Protein AF-F2TLQ9-F1 (afdb_monomer)

pLDDT: mean 77.33, std 21.75, range [30.98, 98.69]

Organism: Ajellomyces dermatitidis (strain ATCC 18188 / CBS 674.68) (NCBI:txid653446)

InterPro domains:
  IPR016181 Acyl-CoA N-acyltransferase [SSF55729] (18-135)

Solvent-accessible surface area (backbone atoms only — not comparable to full-atom values): 9383 Å² total; per-residue (Å²): 135,85,87,64,76,46,77,42,82,43,58,72,81,34,70,66,49,45,52,51,52,50,54,43,50,57,50,46,23,66,74,66,76,32,94,72,77,69,84,70,84,77,88,50,74,84,50,41,76,43,32,39,37,33,26,44,93,86,40,79,46,32,36,31,27,37,28,65,50,75,89,69,77,82,76,77,74,78,71,85,70,75,96,67,99,78,81,83,85,77,88,71,87,68,75,81,74,76,83,67,76,90,44,64,46,84,39,76,73,40,61,46,77,94,59,56,93,42,96,72,46,58,67,57,57,49,51,50,54,50,50,55,54,69,72,39,86,80,74,81,76,81,83,131

Radius of gyration: 20.4 Å; Cα contacts (8 Å, |Δi|>4): 172; chains: 1; bounding box: 65×40×33 Å

Secondary structure (DSSP, 8-state):
----EEEEE--TTSHHHHHHHHHHHHHHHHHHT-TT---SSPP-TTTEEEEEEEEETTEEEEEEEEEEE-------------S----------PPPPP----EEEEEEEEE-GGGTT-SS-HHHHHHHHHHHHHHSGGGS----

Mean predicted aligned error: 12.25 Å

Structure (mmCIF, N/CA/C/O backbone):
data_AF-F2TLQ9-F1
#
_entry.id   AF-F2TLQ9-F1
#
loop_
_atom_site.group_PDB
_atom_site.id
_atom_site.type_symbol
_atom_site.label_atom_id
_atom_site.label_alt_id
_atom_site.label_comp_id
_atom_site.label_asym_id
_atom_site.label_entity_id
_atom_site.label_seq_id
_atom_site.pdbx_PDB_ins_code
_atom_site.Cartn_x
_atom_site.Cartn_y
_atom_site.Cartn_z
_atom_site.occupancy
_atom_site.B_iso_or_equiv
_atom_site.auth_seq_id
_atom_site.auth_comp_id
_atom_site.auth_asym_id
_atom_site.auth_atom_id
_atom_site.pdbx_PDB_model_num
ATOM 1 N N . MET A 1 1 ? -14.549 11.937 17.661 1.00 57.88 1 MET A N 1
ATOM 2 C CA . MET A 1 1 ? -14.759 10.710 16.864 1.00 57.88 1 MET A CA 1
ATOM 3 C C . MET A 1 1 ? -13.409 10.035 16.702 1.00 57.88 1 MET A C 1
ATOM 5 O O . MET A 1 1 ? -12.427 10.748 16.538 1.00 57.88 1 MET A O 1
ATOM 9 N N . VAL A 1 2 ? -13.344 8.714 16.844 1.00 71.94 2 VAL A N 1
ATOM 10 C CA . VAL A 1 2 ? -12.103 7.939 16.696 1.00 71.94 2 VAL A CA 1
ATOM 11 C C . VAL A 1 2 ? -11.996 7.527 15.230 1.00 71.94 2 VAL A C 1
ATOM 13 O O . VAL A 1 2 ? -12.937 6.944 14.705 1.00 71.94 2 VAL A O 1
ATOM 16 N N . 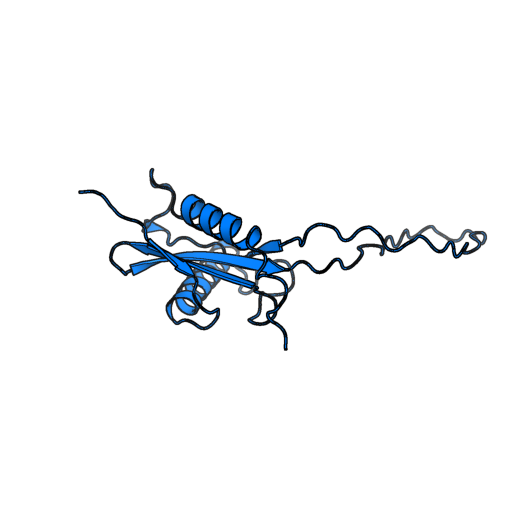THR A 1 3 ? -10.894 7.867 14.562 1.00 81.56 3 THR A N 1
ATOM 17 C CA . THR A 1 3 ? -10.607 7.388 13.203 1.00 81.56 3 THR A CA 1
ATOM 18 C C . THR A 1 3 ? -9.924 6.033 13.312 1.00 81.56 3 THR A C 1
ATOM 20 O O . THR A 1 3 ? -8.805 5.953 13.818 1.00 81.56 3 THR A O 1
ATOM 23 N N . THR A 1 4 ? -10.596 4.979 12.859 1.00 90.94 4 THR A N 1
ATOM 24 C CA . THR A 1 4 ? -10.051 3.617 12.860 1.00 90.94 4 THR A CA 1
ATOM 25 C C . THR A 1 4 ? -9.327 3.355 11.548 1.00 90.94 4 THR A C 1
ATOM 27 O O . THR A 1 4 ? -9.871 3.613 10.476 1.00 90.94 4 THR A O 1
ATOM 30 N N . ILE A 1 5 ? -8.106 2.831 11.636 1.00 94.81 5 ILE A N 1
ATOM 31 C CA . ILE A 1 5 ? -7.338 2.362 10.483 1.00 94.81 5 ILE A CA 1
ATOM 32 C C . ILE A 1 5 ? -7.474 0.843 10.432 1.00 94.81 5 ILE A C 1
ATOM 34 O O . ILE A 1 5 ? -7.221 0.172 11.430 1.00 94.81 5 ILE A O 1
ATOM 38 N N . GLN A 1 6 ? -7.855 0.309 9.278 1.00 96.88 6 GLN A N 1
ATOM 39 C CA . GLN A 1 6 ? -7.850 -1.125 9.007 1.00 96.88 6 GLN A CA 1
ATOM 40 C C . GLN A 1 6 ? -6.720 -1.442 8.032 1.00 96.88 6 GLN A C 1
ATOM 42 O O . GLN A 1 6 ? -6.588 -0.764 7.023 1.00 96.88 6 GLN A O 1
ATOM 47 N N . VAL A 1 7 ? -5.928 -2.474 8.298 1.00 97.44 7 VAL A N 1
ATOM 48 C CA . VAL A 1 7 ? -4.914 -2.991 7.368 1.00 97.44 7 VAL A CA 1
ATOM 49 C C . VAL A 1 7 ? -5.306 -4.392 6.930 1.00 97.44 7 VAL A C 1
ATOM 51 O O . VAL A 1 7 ? -5.747 -5.192 7.750 1.00 97.44 7 VAL A O 1
ATOM 54 N N . LEU A 1 8 ? -5.196 -4.662 5.631 1.00 98.00 8 LEU A N 1
ATOM 55 C CA . LEU A 1 8 ? -5.532 -5.948 5.027 1.00 98.00 8 LEU A CA 1
ATOM 56 C C . LEU A 1 8 ? -4.437 -6.359 4.046 1.00 98.00 8 LEU A C 1
ATOM 58 O O . LEU A 1 8 ? -3.952 -5.520 3.282 1.00 98.00 8 LEU A O 1
ATOM 62 N N . ASP A 1 9 ? -4.118 -7.651 4.028 1.00 97.31 9 ASP A N 1
ATOM 63 C CA . ASP A 1 9 ? -3.392 -8.265 2.918 1.00 97.31 9 ASP A CA 1
ATOM 64 C C . ASP A 1 9 ? -4.293 -8.271 1.676 1.00 97.31 9 ASP A C 1
ATOM 66 O O . ASP A 1 9 ? -5.496 -8.569 1.745 1.00 97.31 9 ASP A O 1
ATOM 70 N N . ARG A 1 10 ? -3.733 -7.858 0.542 1.00 97.56 10 ARG A N 1
ATOM 71 C CA . ARG A 1 10 ? -4.409 -7.821 -0.746 1.00 97.56 10 ARG A CA 1
ATOM 72 C C . ARG A 1 10 ? -3.522 -8.444 -1.813 1.00 97.56 10 ARG A C 1
ATOM 74 O O . ARG A 1 10 ? -2.332 -8.160 -1.856 1.00 97.56 10 ARG A O 1
ATOM 81 N N . PRO A 1 11 ? -4.108 -9.181 -2.770 1.00 95.81 11 PRO A N 1
ATOM 82 C CA . PRO A 1 11 ? -3.381 -9.584 -3.962 1.00 95.81 11 PRO A CA 1
ATOM 83 C C . PRO A 1 11 ? -2.731 -8.389 -4.672 1.00 95.81 11 PRO A C 1
ATOM 85 O O . PRO A 1 11 ? -3.273 -7.274 -4.687 1.00 95.81 11 PRO A O 1
ATOM 88 N N . TRP A 1 12 ? -1.592 -8.637 -5.320 1.00 93.81 12 TRP A N 1
ATOM 89 C CA . TRP A 1 12 ? -0.890 -7.644 -6.138 1.00 93.81 12 TRP A CA 1
ATOM 90 C C . TRP A 1 12 ? -1.807 -6.990 -7.185 1.00 93.81 12 TRP A C 1
ATOM 92 O O . TRP A 1 12 ? -1.671 -5.803 -7.479 1.00 93.81 12 TRP A O 1
ATOM 102 N N . ASP A 1 13 ? -2.746 -7.747 -7.742 1.00 95.69 13 ASP A N 1
ATOM 103 C CA . ASP A 1 13 ? -3.696 -7.359 -8.788 1.00 95.69 13 ASP A CA 1
ATOM 104 C C . ASP A 1 13 ? -5.067 -6.906 -8.254 1.00 95.69 13 ASP A C 1
ATOM 106 O O . ASP A 1 13 ? -5.967 -6.608 -9.040 1.00 95.69 13 ASP A O 1
ATOM 110 N N . HIS A 1 14 ? -5.236 -6.782 -6.935 1.00 97.94 14 HIS A N 1
ATOM 111 C CA . HIS A 1 14 ? -6.451 -6.204 -6.368 1.00 97.94 14 HIS A CA 1
ATOM 112 C C . HIS A 1 14 ? -6.650 -4.755 -6.869 1.00 97.94 14 HIS A C 1
ATOM 114 O O . HIS A 1 14 ? -5.669 -4.004 -6.940 1.00 97.94 14 HIS A O 1
ATOM 120 N N . PRO A 1 15 ? -7.890 -4.309 -7.163 1.00 98.38 15 PRO A N 1
ATOM 121 C CA . PRO A 1 15 ? -8.153 -2.956 -7.664 1.00 98.38 15 PRO A CA 1
ATOM 122 C C . PRO A 1 15 ? -7.536 -1.844 -6.806 1.00 98.38 15 PRO A C 1
ATOM 124 O O . PRO A 1 15 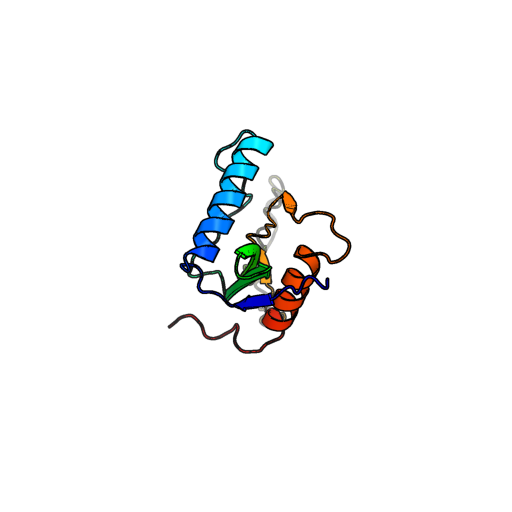? -6.905 -0.935 -7.342 1.00 98.38 15 PRO A O 1
ATOM 127 N N . ASP A 1 16 ? -7.630 -1.954 -5.478 1.00 98.44 16 ASP A N 1
ATOM 128 C CA . ASP A 1 16 ? -7.034 -0.974 -4.557 1.00 98.44 16 ASP A CA 1
ATOM 129 C C . ASP A 1 16 ? -5.496 -0.990 -4.583 1.00 98.44 16 ASP A C 1
ATOM 131 O O . ASP A 1 16 ? -4.869 0.070 -4.527 1.00 98.44 16 ASP A O 1
ATOM 135 N N . SER A 1 17 ? -4.882 -2.171 -4.729 1.00 97.62 17 SER A N 1
ATOM 136 C CA . SER A 1 17 ? -3.426 -2.323 -4.863 1.00 97.62 17 SER A CA 1
ATOM 137 C C . SER A 1 17 ? -2.928 -1.646 -6.139 1.00 97.62 17 SER A C 1
ATOM 139 O O . SER A 1 17 ? -1.972 -0.870 -6.114 1.00 97.62 17 SER A O 1
ATOM 141 N N . ILE A 1 18 ? -3.622 -1.888 -7.255 1.00 97.25 18 ILE A N 1
ATOM 142 C CA . ILE A 1 18 ? -3.354 -1.254 -8.549 1.00 97.25 18 ILE A CA 1
ATOM 143 C C . ILE A 1 18 ? -3.504 0.266 -8.423 1.00 97.25 18 ILE A C 1
ATOM 145 O O . ILE A 1 18 ? -2.577 1.005 -8.759 1.00 97.25 18 ILE A O 1
ATOM 149 N N . MET A 1 19 ? -4.633 0.738 -7.890 1.00 97.88 19 MET A N 1
ATOM 150 C CA . MET A 1 19 ? -4.937 2.162 -7.754 1.00 97.88 19 MET A CA 1
ATOM 151 C C . MET A 1 19 ? -3.855 2.909 -6.962 1.00 97.88 19 MET A C 1
ATOM 153 O O . MET A 1 19 ? -3.375 3.951 -7.411 1.00 97.88 19 MET A O 1
ATOM 157 N N . LEU A 1 20 ? -3.437 2.378 -5.810 1.00 98.06 20 LEU A N 1
ATOM 158 C CA . LEU A 1 20 ? -2.429 3.024 -4.967 1.00 98.06 20 LEU A CA 1
ATOM 159 C C . LEU A 1 20 ? -1.033 3.018 -5.607 1.00 98.06 20 LEU A C 1
ATOM 161 O O . LEU A 1 20 ? -0.341 4.034 -5.533 1.00 98.06 20 LEU A O 1
ATOM 165 N N . ARG A 1 21 ? -0.637 1.944 -6.309 1.00 95.56 21 ARG A N 1
ATOM 166 C CA . ARG A 1 21 ? 0.615 1.937 -7.089 1.00 95.56 21 ARG A CA 1
ATOM 167 C C . ARG A 1 21 ? 0.584 2.946 -8.231 1.00 95.56 21 ARG A C 1
ATOM 169 O O . ARG A 1 21 ? 1.574 3.637 -8.459 1.00 95.56 21 ARG A O 1
ATOM 176 N N . HIS A 1 22 ? -0.535 3.070 -8.944 1.00 95.25 22 HIS A N 1
ATOM 177 C CA . HIS A 1 22 ? -0.674 4.096 -9.979 1.00 95.25 22 HIS A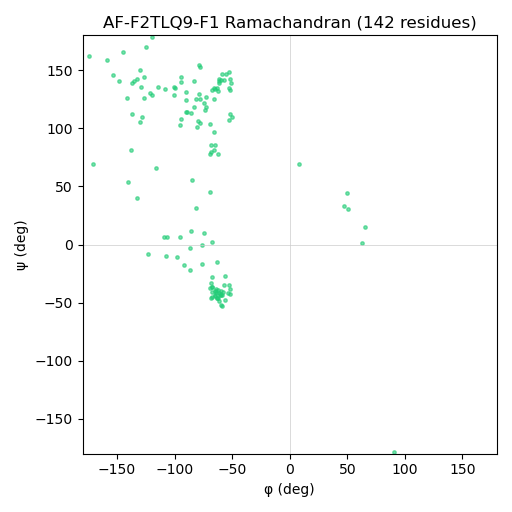 CA 1
ATOM 178 C C . HIS A 1 22 ? -0.563 5.502 -9.389 1.00 95.25 22 HIS A C 1
ATOM 180 O O . HIS A 1 22 ? 0.201 6.308 -9.914 1.00 95.25 22 HIS A O 1
ATOM 186 N N . ALA A 1 23 ? -1.243 5.776 -8.272 1.00 96.00 23 ALA A N 1
ATOM 187 C CA . ALA A 1 23 ? -1.150 7.062 -7.584 1.00 96.00 23 ALA A CA 1
ATOM 188 C C . ALA A 1 23 ? 0.292 7.384 -7.153 1.00 96.00 23 ALA A C 1
ATOM 190 O O . ALA A 1 23 ? 0.766 8.499 -7.377 1.00 96.00 23 ALA A O 1
ATOM 191 N N . GLN A 1 24 ? 1.015 6.397 -6.613 1.00 94.50 24 GLN A N 1
ATOM 192 C CA . GLN A 1 24 ? 2.432 6.527 -6.281 1.00 94.50 24 GLN A CA 1
ATOM 193 C C . GLN A 1 24 ? 3.269 6.885 -7.513 1.00 94.50 24 GLN A C 1
ATOM 195 O O . GLN A 1 24 ? 3.992 7.878 -7.489 1.00 94.50 24 GLN A O 1
ATOM 200 N N . ARG A 1 25 ? 3.157 6.113 -8.603 1.00 91.00 25 ARG A N 1
ATOM 201 C CA . ARG A 1 25 ? 3.920 6.339 -9.843 1.00 91.00 25 ARG A CA 1
ATOM 202 C C . ARG A 1 25 ? 3.637 7.714 -10.441 1.00 91.00 25 ARG A C 1
ATOM 204 O O . ARG A 1 25 ? 4.571 8.402 -10.838 1.00 91.00 25 ARG A O 1
ATOM 211 N N . SER A 1 26 ? 2.371 8.134 -10.474 1.00 92.25 26 SER A N 1
ATOM 212 C CA . SER A 1 26 ? 1.984 9.470 -10.935 1.00 92.25 26 SER A CA 1
ATOM 213 C C . SER A 1 26 ? 2.619 10.567 -10.083 1.00 92.25 26 SER A C 1
ATOM 215 O O . SER A 1 26 ? 3.124 11.546 -10.624 1.00 92.25 26 SER A O 1
ATOM 217 N N . GLU A 1 27 ? 2.645 10.399 -8.760 1.00 92.50 27 GLU A N 1
ATOM 218 C CA . GLU A 1 27 ? 3.279 11.365 -7.866 1.00 92.50 27 GLU A CA 1
ATOM 219 C C . GLU A 1 27 ? 4.804 11.412 -8.043 1.00 92.50 27 GLU A C 1
ATOM 221 O O . GLU A 1 27 ? 5.375 12.500 -8.121 1.00 92.50 27 GLU A O 1
ATOM 226 N N . LEU A 1 28 ? 5.468 10.255 -8.131 1.00 89.00 28 LEU A N 1
ATOM 227 C CA . LEU A 1 28 ? 6.912 10.172 -8.370 1.00 89.00 28 LEU A CA 1
ATOM 228 C C . LEU A 1 28 ? 7.290 10.815 -9.708 1.00 89.00 28 LEU A C 1
ATOM 230 O O . LEU A 1 28 ? 8.226 11.611 -9.748 1.00 89.00 28 LEU A O 1
ATOM 234 N N . ALA A 1 29 ? 6.520 10.556 -10.768 1.00 88.38 29 ALA A N 1
ATOM 235 C CA . ALA A 1 29 ? 6.762 11.138 -12.084 1.00 88.38 29 ALA A CA 1
ATOM 236 C C . ALA A 1 29 ? 6.716 12.672 -12.064 1.00 88.38 29 ALA A C 1
ATOM 238 O O . ALA A 1 29 ? 7.565 13.321 -12.675 1.00 88.38 29 ALA A O 1
ATOM 239 N N . VAL A 1 30 ? 5.770 13.253 -11.317 1.00 89.88 30 VAL A N 1
ATOM 240 C CA . VAL A 1 30 ? 5.683 14.708 -11.119 1.00 89.88 30 VAL A CA 1
ATOM 241 C C . VAL A 1 30 ? 6.853 15.225 -10.279 1.00 89.88 30 VAL A C 1
ATOM 243 O O . VAL A 1 30 ? 7.469 16.224 -10.642 1.00 89.88 30 VAL A O 1
ATOM 246 N N . ARG A 1 31 ? 7.182 14.562 -9.162 1.00 89.50 31 ARG A N 1
ATOM 247 C CA . ARG A 1 31 ? 8.229 15.021 -8.228 1.00 89.50 31 ARG A CA 1
ATOM 248 C C . ARG A 1 31 ? 9.632 14.959 -8.819 1.00 89.50 31 ARG A C 1
ATOM 250 O O . ARG A 1 31 ? 10.432 15.855 -8.571 1.00 89.50 31 ARG A O 1
ATOM 257 N N . TYR A 1 32 ? 9.930 13.895 -9.555 1.00 85.31 32 TYR A N 1
ATOM 258 C CA . TYR A 1 32 ? 11.274 13.597 -10.047 1.00 85.31 32 TYR A CA 1
ATOM 259 C C . TYR A 1 32 ? 11.430 13.853 -11.546 1.00 85.31 32 TYR A C 1
ATOM 261 O O . TYR A 1 32 ? 12.471 13.517 -12.106 1.00 85.31 32 TYR A O 1
ATOM 269 N N . ASN A 1 33 ? 10.409 14.433 -12.193 1.00 81.19 33 ASN A N 1
ATOM 270 C CA . ASN A 1 33 ? 10.385 14.787 -13.615 1.00 81.19 33 ASN A CA 1
ATOM 271 C C . ASN A 1 33 ?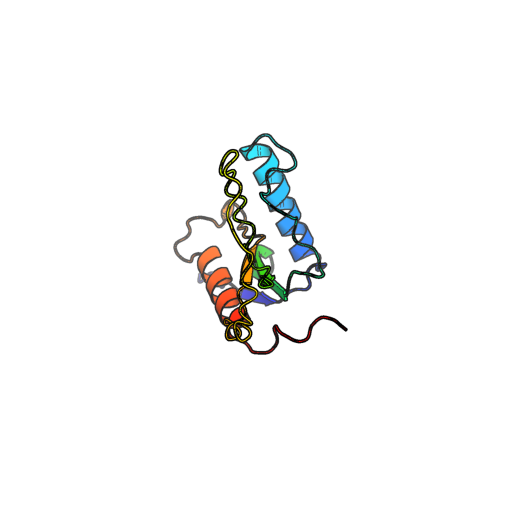 10.889 13.660 -14.540 1.00 81.19 33 ASN A C 1
ATOM 273 O O . ASN A 1 33 ? 11.535 13.896 -15.559 1.00 81.19 33 ASN A O 1
ATOM 277 N N . THR A 1 34 ? 10.634 12.415 -14.147 1.00 72.56 34 THR A N 1
ATOM 278 C CA . THR A 1 34 ? 11.061 11.207 -14.850 1.00 72.56 34 THR A CA 1
ATOM 279 C C . THR A 1 34 ? 9.926 10.193 -14.759 1.00 72.56 34 THR A C 1
ATOM 281 O O . THR A 1 34 ? 9.485 9.887 -13.654 1.00 72.56 34 THR A O 1
ATOM 284 N N . PRO A 1 35 ? 9.434 9.639 -15.880 1.00 62.31 35 PRO A N 1
ATOM 285 C CA . PRO A 1 35 ? 8.355 8.648 -15.850 1.00 62.31 35 PRO A CA 1
ATOM 286 C C . PRO A 1 35 ? 8.732 7.344 -15.128 1.00 62.31 35 PRO A C 1
ATOM 288 O O . PRO A 1 35 ? 7.850 6.539 -14.825 1.00 62.31 35 PRO A O 1
ATOM 291 N N . ASP A 1 36 ? 10.033 7.123 -14.900 1.00 63.34 36 ASP A N 1
ATOM 292 C CA . ASP A 1 36 ? 10.585 5.856 -14.431 1.00 63.34 36 ASP A CA 1
ATOM 293 C C . ASP A 1 36 ? 11.719 6.027 -13.409 1.00 63.34 36 ASP A C 1
ATOM 295 O O . ASP A 1 36 ? 12.835 5.554 -13.591 1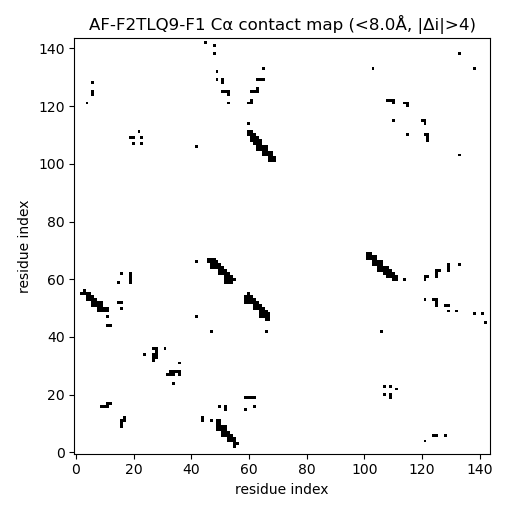.00 63.34 36 ASP A O 1
ATOM 299 N N . SER A 1 37 ? 11.445 6.771 -12.338 1.00 61.25 37 SER A N 1
ATOM 300 C CA . SER A 1 37 ? 12.420 7.104 -11.286 1.00 61.25 37 SER A CA 1
ATOM 301 C C . SER A 1 37 ? 12.715 5.960 -10.302 1.00 61.25 37 SER A C 1
ATOM 303 O O . SER A 1 37 ? 13.467 6.165 -9.349 1.00 61.25 37 SER A O 1
ATOM 305 N N . GLU A 1 38 ? 12.095 4.786 -10.455 1.00 61.41 38 GLU A N 1
ATOM 306 C CA . GLU A 1 38 ? 12.305 3.672 -9.525 1.00 61.41 38 GLU A CA 1
ATOM 307 C C . GLU A 1 38 ? 13.696 3.064 -9.745 1.00 61.41 38 GLU A C 1
ATOM 309 O O . GLU A 1 38 ? 14.011 2.568 -10.824 1.00 61.41 38 GLU A O 1
ATOM 314 N N . TYR A 1 39 ? 14.546 3.116 -8.716 1.00 62.38 39 TYR A N 1
ATOM 315 C CA . TYR A 1 39 ? 15.859 2.481 -8.750 1.00 62.38 39 TYR A CA 1
ATOM 316 C C . TYR A 1 39 ? 15.717 0.957 -8.641 1.00 62.38 39 TYR A C 1
ATOM 318 O O . TYR A 1 39 ? 15.111 0.448 -7.693 1.00 62.38 39 TYR A O 1
ATOM 326 N N . GLY A 1 40 ? 16.327 0.240 -9.586 1.00 67.19 40 GLY A N 1
ATOM 327 C CA . GLY A 1 40 ? 16.349 -1.221 -9.634 1.00 67.19 40 GLY A CA 1
ATOM 328 C C . GLY A 1 40 ? 15.190 -1.848 -10.423 1.00 67.19 40 GLY A C 1
ATOM 329 O O . GLY A 1 40 ? 14.369 -1.143 -11.014 1.00 67.19 40 GLY A O 1
ATOM 330 N N . PRO A 1 41 ? 15.125 -3.191 -10.476 1.00 70.44 41 PRO A N 1
ATOM 331 C CA . PRO A 1 41 ? 14.064 -3.894 -11.186 1.00 70.44 41 PRO A CA 1
ATOM 332 C C . PRO A 1 41 ? 12.705 -3.594 -10.553 1.00 70.44 41 PRO A C 1
ATOM 334 O O . PRO A 1 41 ? 12.565 -3.655 -9.327 1.00 70.44 41 PRO A O 1
ATOM 337 N N . LYS A 1 42 ? 11.704 -3.304 -11.391 1.00 76.38 42 LYS A N 1
ATOM 338 C CA . LYS A 1 42 ? 10.337 -3.052 -10.929 1.00 76.38 42 LYS A CA 1
ATOM 339 C C . LYS A 1 42 ? 9.773 -4.288 -10.233 1.00 76.38 42 LYS A C 1
ATOM 341 O O . LYS A 1 42 ? 9.953 -5.385 -10.760 1.00 76.38 42 LYS A O 1
ATOM 346 N N . PRO A 1 43 ? 9.053 -4.108 -9.116 1.00 77.38 43 PRO A N 1
ATOM 347 C CA . PRO A 1 43 ? 8.319 -5.201 -8.508 1.00 77.38 43 PRO A CA 1
ATOM 348 C C . PRO A 1 43 ? 7.267 -5.737 -9.482 1.00 77.38 43 PRO 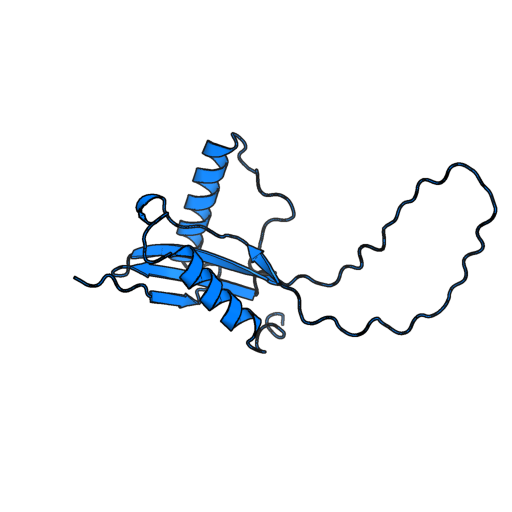A C 1
ATOM 350 O O . PRO A 1 43 ? 6.600 -4.989 -10.207 1.00 77.38 43 PRO A O 1
ATOM 353 N N . THR A 1 44 ? 7.133 -7.050 -9.478 1.00 81.06 44 THR A N 1
ATOM 354 C CA . THR A 1 44 ? 6.198 -7.842 -10.266 1.00 81.06 44 THR A CA 1
ATOM 355 C C . THR A 1 44 ? 5.285 -8.629 -9.328 1.00 81.06 44 THR A C 1
ATOM 357 O O . THR A 1 44 ? 5.381 -8.538 -8.108 1.00 81.06 44 THR A O 1
ATOM 360 N N . LYS A 1 45 ? 4.350 -9.395 -9.891 1.00 82.44 45 LYS A N 1
ATOM 361 C CA . LYS A 1 45 ? 3.526 -10.302 -9.087 1.00 82.44 45 LYS A CA 1
ATOM 362 C C . LYS A 1 45 ? 4.353 -11.456 -8.502 1.00 82.44 45 LYS A C 1
ATOM 364 O O . LYS A 1 45 ? 3.991 -11.957 -7.447 1.00 82.44 45 LYS A O 1
ATOM 369 N N . ASP A 1 46 ? 5.435 -11.838 -9.176 1.00 81.31 46 ASP A N 1
ATOM 370 C CA . ASP A 1 46 ? 6.164 -13.081 -8.903 1.00 81.31 46 ASP A CA 1
ATOM 371 C C . ASP A 1 46 ? 7.230 -12.922 -7.809 1.00 81.31 46 ASP A C 1
ATOM 373 O O . ASP A 1 46 ? 7.625 -13.897 -7.182 1.00 81.31 46 ASP A O 1
ATOM 377 N N . ASP A 1 47 ? 7.694 -11.697 -7.555 1.00 84.00 47 ASP A N 1
ATOM 378 C CA . ASP A 1 47 ? 8.709 -11.397 -6.538 1.00 84.00 47 ASP A CA 1
ATOM 379 C C . ASP A 1 47 ? 8.146 -10.678 -5.302 1.00 84.00 47 ASP A C 1
ATOM 381 O O . ASP A 1 47 ? 8.840 -10.545 -4.289 1.00 84.00 47 ASP A O 1
ATOM 385 N N . VAL A 1 48 ? 6.886 -10.234 -5.354 1.00 88.38 48 VAL A N 1
ATOM 386 C CA . VAL A 1 48 ? 6.182 -9.634 -4.219 1.00 88.38 48 VAL A CA 1
ATOM 387 C C . VAL A 1 48 ? 5.468 -10.713 -3.421 1.00 88.38 48 VAL A C 1
ATOM 389 O O . VAL A 1 48 ? 4.496 -11.310 -3.872 1.00 88.38 48 VAL A O 1
ATOM 392 N N . THR A 1 49 ? 5.922 -10.917 -2.191 1.00 90.00 49 THR A N 1
ATOM 393 C CA . THR A 1 49 ? 5.421 -11.972 -1.303 1.00 90.00 49 THR A CA 1
ATOM 394 C C . THR A 1 49 ? 4.279 -11.512 -0.400 1.00 90.00 49 THR A C 1
ATOM 396 O O . THR A 1 49 ? 3.545 -12.336 0.145 1.00 90.00 49 THR A O 1
ATOM 399 N N . ALA A 1 50 ? 4.108 -10.198 -0.243 1.00 93.50 50 ALA A N 1
ATOM 400 C CA . ALA A 1 50 ? 2.986 -9.604 0.469 1.00 93.50 50 ALA A CA 1
ATOM 401 C C . ALA A 1 50 ? 2.688 -8.196 -0.041 1.00 93.50 50 ALA A C 1
ATOM 403 O O . ALA A 1 50 ? 3.605 -7.432 -0.354 1.00 93.50 50 ALA A O 1
ATOM 404 N N . PHE A 1 51 ? 1.411 -7.820 -0.053 1.00 96.88 51 PHE A N 1
ATOM 405 C CA . PHE A 1 51 ? 0.986 -6.463 -0.373 1.00 96.88 51 PHE A CA 1
ATOM 406 C C . PHE A 1 51 ? -0.108 -6.020 0.602 1.00 96.88 51 PHE A C 1
ATOM 408 O O . PHE A 1 51 ? -1.219 -6.542 0.610 1.00 96.88 51 PHE A O 1
ATOM 415 N N . ILE A 1 52 ? 0.212 -5.043 1.446 1.00 98.38 52 ILE A N 1
ATOM 416 C CA . ILE A 1 52 ? -0.666 -4.551 2.507 1.00 98.38 52 ILE A CA 1
ATOM 417 C C . ILE A 1 52 ? -1.327 -3.252 2.060 1.00 98.38 52 ILE A C 1
ATOM 419 O O . ILE A 1 52 ? -0.659 -2.351 1.549 1.00 98.38 52 ILE A O 1
ATOM 423 N N . VAL A 1 53 ? -2.634 -3.128 2.305 1.00 98.69 53 VAL A N 1
ATOM 424 C CA . VAL A 1 53 ? -3.410 -1.902 2.076 1.00 98.69 53 VAL A CA 1
ATOM 425 C C . VAL A 1 53 ? -4.045 -1.433 3.382 1.00 98.69 53 VAL A C 1
ATOM 427 O O . VAL A 1 53 ? -4.708 -2.207 4.071 1.00 98.69 53 VAL A O 1
ATOM 430 N N . ALA A 1 54 ? -3.871 -0.150 3.699 1.00 98.19 54 ALA A N 1
ATOM 431 C CA . ALA A 1 54 ? -4.546 0.529 4.797 1.00 98.19 54 ALA A CA 1
ATOM 432 C C . ALA A 1 54 ? -5.819 1.234 4.314 1.00 98.19 54 ALA A C 1
ATOM 434 O O . ALA A 1 54 ? -5.814 1.901 3.275 1.00 98.19 54 ALA A O 1
ATOM 435 N N . TYR A 1 55 ? -6.877 1.155 5.116 1.00 97.94 55 TYR A N 1
ATOM 436 C CA . TYR A 1 55 ? -8.190 1.732 4.870 1.00 97.94 55 TYR A CA 1
ATOM 437 C C . TYR A 1 55 ? -8.633 2.609 6.040 1.00 97.94 55 TYR A C 1
ATOM 439 O O . TYR A 1 55 ? -8.401 2.281 7.205 1.00 97.94 55 TYR A O 1
ATOM 447 N N . ILE A 1 56 ? -9.329 3.696 5.718 1.00 95.50 56 ILE A N 1
ATOM 448 C CA . ILE A 1 56 ? -10.129 4.492 6.656 1.00 95.50 56 ILE A CA 1
ATOM 449 C C . ILE A 1 56 ? -11.525 4.589 6.058 1.00 95.50 56 ILE A C 1
ATOM 451 O O . ILE A 1 56 ? -11.655 4.979 4.901 1.00 95.50 56 ILE A O 1
ATOM 455 N N . ASP A 1 57 ? -12.556 4.219 6.817 1.00 92.88 57 ASP A N 1
ATOM 456 C CA . ASP A 1 57 ? -13.954 4.244 6.359 1.00 92.88 57 ASP A CA 1
ATOM 457 C C . ASP A 1 57 ? -14.142 3.556 4.988 1.00 92.88 57 ASP A C 1
ATOM 459 O O . ASP A 1 57 ? -14.783 4.084 4.083 1.00 92.88 57 ASP A O 1
ATOM 463 N N . ALA A 1 58 ? -13.509 2.386 4.818 1.00 93.56 58 ALA A N 1
ATOM 464 C CA . ALA A 1 58 ? -13.442 1.601 3.576 1.00 93.56 58 ALA A CA 1
ATOM 465 C C . ALA A 1 58 ? -12.742 2.277 2.375 1.00 93.56 58 ALA A C 1
ATOM 467 O O . ALA A 1 58 ? -12.618 1.660 1.319 1.00 93.56 58 ALA A O 1
ATOM 468 N N . LYS A 1 59 ? -12.215 3.499 2.519 1.00 96.00 59 LYS A N 1
ATOM 469 C CA . LYS A 1 59 ? -11.370 4.143 1.507 1.00 96.00 59 LYS A CA 1
ATOM 470 C C . LYS A 1 59 ? -9.931 3.631 1.638 1.00 96.00 59 LYS A C 1
ATOM 472 O O . LYS A 1 59 ? -9.366 3.774 2.722 1.00 96.00 59 LYS A O 1
ATOM 477 N N . PRO A 1 60 ? -9.299 3.099 0.577 1.00 98.12 60 PRO A N 1
ATOM 478 C CA . PRO A 1 60 ? -7.867 2.799 0.586 1.00 98.12 60 PRO A CA 1
ATOM 479 C C . PRO A 1 60 ? -7.051 4.098 0.684 1.00 98.12 60 PRO A C 1
ATOM 481 O O . PRO A 1 60 ? -7.218 5.016 -0.123 1.00 98.12 60 PRO A O 1
ATOM 484 N N . VAL A 1 61 ? -6.171 4.194 1.684 1.00 97.75 61 VAL A N 1
ATOM 485 C CA . VAL A 1 61 ? -5.403 5.417 1.994 1.00 97.75 61 VAL A CA 1
ATOM 486 C C . VAL A 1 61 ? -3.884 5.231 1.995 1.00 97.75 61 VAL A C 1
ATOM 488 O O . VAL A 1 61 ? -3.137 6.209 2.061 1.00 97.75 61 VAL A O 1
ATOM 491 N N . GLY A 1 62 ? -3.397 3.999 1.890 1.00 98.12 62 GLY A N 1
ATOM 492 C CA . GLY A 1 62 ? -1.972 3.724 1.747 1.00 98.12 62 GLY A CA 1
ATOM 493 C C . GLY A 1 62 ? -1.685 2.251 1.509 1.00 98.12 62 GLY A C 1
ATOM 494 O O . GLY A 1 62 ? -2.541 1.407 1.760 1.00 98.12 62 GLY A O 1
ATOM 495 N N . CYS A 1 63 ? -0.491 1.951 1.012 1.00 98.56 63 CYS A N 1
ATOM 496 C CA . CYS A 1 63 ? -0.007 0.597 0.789 1.00 98.56 63 CYS A CA 1
ATOM 497 C C . CYS A 1 63 ? 1.494 0.463 1.043 1.00 98.56 63 CYS A C 1
ATOM 499 O O . CYS A 1 63 ? 2.226 1.454 1.075 1.00 98.56 63 CYS A O 1
ATOM 501 N N . GLY A 1 64 ? 1.936 -0.785 1.157 1.00 97.62 64 GLY A N 1
ATOM 502 C CA . GLY A 1 64 ? 3.334 -1.192 1.102 1.00 97.62 64 GLY A CA 1
ATOM 503 C C . GLY A 1 64 ? 3.433 -2.674 0.744 1.00 97.62 64 GLY A C 1
ATOM 504 O O . GLY A 1 64 ? 2.464 -3.416 0.894 1.00 97.62 64 GLY A O 1
ATOM 505 N N . ALA A 1 65 ? 4.585 -3.095 0.239 1.00 95.88 65 ALA A N 1
ATOM 506 C CA . ALA A 1 65 ? 4.824 -4.457 -0.220 1.00 95.88 65 ALA A CA 1
ATOM 507 C C . ALA A 1 65 ? 6.116 -5.020 0.372 1.00 95.88 65 ALA A C 1
ATOM 509 O O . ALA A 1 65 ? 7.062 -4.266 0.604 1.00 95.88 65 ALA A O 1
ATOM 510 N N . LEU A 1 66 ? 6.162 -6.336 0.562 1.00 93.88 66 LEU A N 1
ATOM 511 C CA . LEU A 1 66 ? 7.405 -7.075 0.768 1.00 93.88 66 LEU A CA 1
ATOM 512 C C . LEU A 1 66 ? 7.814 -7.733 -0.541 1.00 93.88 66 LEU A C 1
ATOM 514 O O . LEU A 1 66 ? 6.989 -8.362 -1.204 1.00 93.88 66 LEU A O 1
ATOM 518 N N . ARG A 1 67 ? 9.094 -7.623 -0.879 1.00 89.56 67 ARG A N 1
ATOM 519 C CA . ARG A 1 67 ? 9.713 -8.370 -1.969 1.00 89.56 67 ARG A CA 1
ATOM 520 C C . ARG A 1 67 ? 10.835 -9.222 -1.400 1.00 89.56 67 ARG A C 1
ATOM 522 O O . ARG A 1 67 ? 11.682 -8.689 -0.685 1.00 89.56 67 ARG A O 1
ATOM 529 N N . ALA A 1 68 ? 10.844 -10.513 -1.712 1.00 86.50 68 ALA A N 1
ATOM 530 C CA . ALA A 1 68 ? 11.925 -11.392 -1.282 1.00 86.50 68 ALA A CA 1
ATOM 531 C C . ALA A 1 68 ? 13.247 -10.966 -1.938 1.00 86.50 68 ALA A C 1
ATOM 533 O O . ALA A 1 68 ? 13.303 -10.719 -3.145 1.00 86.50 68 ALA A O 1
ATOM 534 N N . LEU A 1 69 ? 14.309 -10.891 -1.142 1.00 81.19 69 LEU A N 1
ATOM 535 C CA . LEU A 1 69 ? 15.671 -10.776 -1.632 1.00 81.19 69 LEU A CA 1
ATOM 536 C C . LEU A 1 69 ? 16.236 -12.192 -1.698 1.00 81.19 69 LEU A C 1
ATOM 538 O O . LEU A 1 69 ? 16.487 -12.834 -0.682 1.00 81.19 69 LEU A O 1
ATOM 542 N N . SER A 1 70 ? 16.403 -12.716 -2.907 1.00 67.75 70 SER A N 1
ATOM 543 C CA . SER A 1 70 ? 17.272 -13.873 -3.099 1.00 67.75 70 SER A CA 1
ATOM 544 C C . SER A 1 70 ? 18.709 -13.449 -2.792 1.00 67.75 70 SER A C 1
ATOM 546 O O . SER A 1 70 ? 19.134 -12.405 -3.291 1.00 67.75 70 SER A O 1
ATOM 548 N N . ASN A 1 71 ? 19.454 -14.263 -2.035 1.00 52.97 71 ASN A N 1
ATOM 549 C CA . ASN A 1 71 ? 20.906 -14.133 -1.871 1.00 52.97 71 ASN A CA 1
ATOM 550 C C . ASN A 1 71 ? 21.583 -14.332 -3.236 1.00 52.97 71 ASN A C 1
ATOM 552 O O . ASN A 1 71 ? 22.072 -15.413 -3.554 1.00 52.97 71 ASN A O 1
ATOM 556 N N . VAL A 1 72 ? 21.558 -13.317 -4.092 1.00 47.88 72 VAL A N 1
ATOM 557 C CA . VAL A 1 72 ? 22.514 -13.227 -5.185 1.00 47.88 72 VAL A CA 1
ATOM 558 C C . VAL A 1 72 ? 23.775 -12.735 -4.512 1.00 47.88 72 VAL A C 1
ATOM 560 O O . VAL A 1 72 ? 23.836 -11.584 -4.092 1.00 47.88 72 VAL A O 1
ATOM 563 N N . ASP A 1 73 ? 24.735 -13.634 -4.320 1.00 45.31 73 ASP A N 1
ATOM 564 C CA . ASP A 1 73 ? 26.034 -13.257 -3.796 1.00 45.31 73 ASP A CA 1
A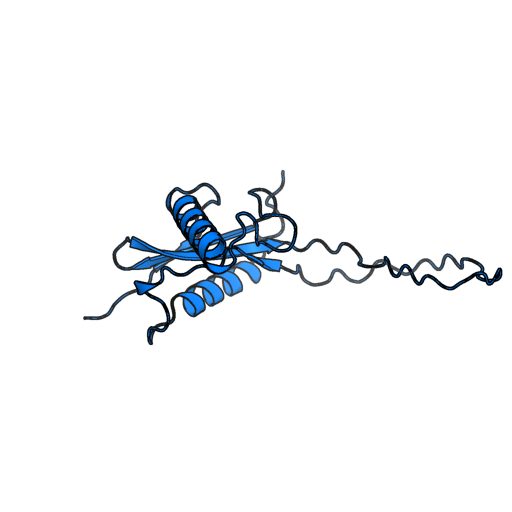TOM 565 C C . ASP A 1 73 ? 26.582 -12.095 -4.646 1.00 45.31 73 ASP A C 1
ATOM 567 O O . ASP A 1 73 ? 26.920 -12.284 -5.818 1.00 45.31 73 ASP A O 1
ATOM 571 N N . ASP A 1 74 ? 26.703 -10.896 -4.07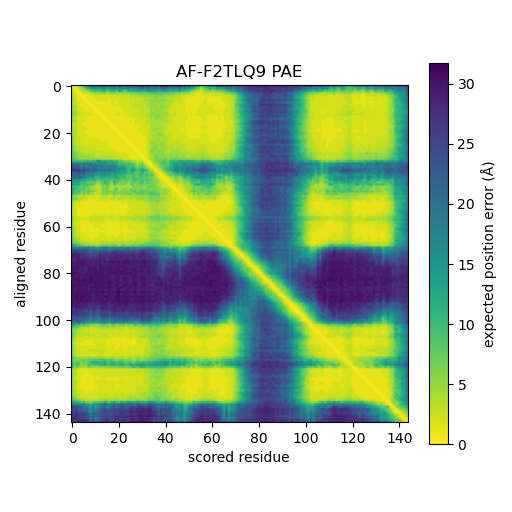0 1.00 44.28 74 ASP A N 1
ATOM 572 C CA . ASP A 1 74 ? 27.395 -9.744 -4.666 1.00 44.28 74 ASP A CA 1
ATOM 573 C C . ASP A 1 74 ? 28.924 -9.988 -4.713 1.00 44.28 74 ASP A C 1
ATOM 575 O O . ASP A 1 74 ? 29.746 -9.127 -4.406 1.00 44.28 74 ASP A O 1
ATOM 579 N N . ASN A 1 75 ? 29.351 -11.183 -5.133 1.00 44.00 75 ASN A N 1
ATOM 580 C CA . ASN A 1 75 ? 30.751 -11.569 -5.299 1.00 44.00 75 ASN A CA 1
ATOM 581 C C . ASN A 1 75 ? 31.399 -10.934 -6.538 1.00 44.00 75 ASN A C 1
ATOM 583 O O . ASN A 1 75 ? 32.525 -11.286 -6.891 1.00 44.00 75 ASN A O 1
ATOM 587 N N . ASN A 1 76 ? 30.743 -9.981 -7.204 1.00 44.78 76 ASN A N 1
ATOM 588 C CA . ASN A 1 76 ? 31.340 -9.267 -8.323 1.00 44.78 76 ASN A CA 1
ATOM 589 C C . ASN A 1 76 ? 32.184 -8.078 -7.839 1.00 44.78 76 ASN A C 1
ATOM 591 O O . ASN A 1 76 ? 32.009 -6.938 -8.267 1.00 44.78 76 ASN A O 1
ATOM 595 N N . ASN A 1 77 ? 33.156 -8.361 -6.965 1.00 44.47 77 ASN A N 1
ATOM 596 C CA . ASN A 1 77 ? 34.325 -7.505 -6.824 1.00 44.47 77 ASN A CA 1
ATOM 597 C C . ASN A 1 77 ? 35.164 -7.636 -8.105 1.00 44.47 77 ASN A C 1
ATOM 599 O O . ASN A 1 77 ? 36.182 -8.327 -8.140 1.00 44.47 77 ASN A O 1
ATOM 603 N N . THR A 1 78 ? 34.739 -6.962 -9.175 1.00 42.84 78 THR A N 1
ATOM 604 C CA . THR A 1 78 ? 35.647 -6.600 -10.264 1.00 42.84 78 THR A CA 1
ATOM 605 C C . THR A 1 78 ? 36.600 -5.548 -9.701 1.00 42.84 78 THR A C 1
ATOM 607 O O . THR A 1 78 ? 36.430 -4.346 -9.901 1.00 42.84 78 THR A O 1
ATOM 610 N N . THR A 1 79 ? 37.611 -5.989 -8.951 1.00 40.03 79 THR A N 1
ATOM 611 C CA . THR A 1 79 ? 38.807 -5.176 -8.793 1.00 40.03 79 THR A CA 1
ATOM 612 C C . THR A 1 79 ? 39.487 -5.179 -10.156 1.00 40.03 79 THR A C 1
ATOM 614 O O . THR A 1 79 ? 40.096 -6.167 -10.557 1.00 40.03 79 THR A O 1
ATOM 617 N N . VAL A 1 80 ? 39.370 -4.077 -10.893 1.00 44.19 80 VAL A N 1
ATOM 618 C CA . VAL A 1 80 ? 40.320 -3.770 -11.964 1.00 44.19 80 VAL A CA 1
ATOM 619 C C . VAL A 1 80 ? 41.690 -3.525 -11.317 1.00 44.19 80 VAL A C 1
ATOM 621 O O . VAL A 1 80 ? 42.068 -2.392 -11.041 1.00 44.19 80 VAL A O 1
ATOM 624 N N . ILE A 1 81 ? 42.418 -4.597 -10.995 1.00 42.16 81 ILE A N 1
ATOM 625 C CA . ILE A 1 81 ? 43.857 -4.520 -10.726 1.00 42.16 81 ILE A CA 1
ATOM 626 C C . ILE A 1 81 ? 44.539 -4.567 -12.088 1.00 42.16 81 ILE A C 1
ATOM 628 O O . ILE A 1 81 ? 44.356 -5.520 -12.843 1.00 42.16 81 ILE A O 1
ATOM 632 N N . GLY A 1 82 ? 45.260 -3.497 -12.418 1.00 42.12 82 GLY A N 1
ATOM 633 C CA . GLY A 1 82 ? 46.074 -3.431 -13.625 1.00 42.12 82 GLY A CA 1
ATOM 634 C C . GLY A 1 82 ? 47.098 -4.566 -13.676 1.00 42.12 82 GLY A C 1
ATOM 635 O O . GLY A 1 82 ? 47.648 -4.947 -12.650 1.00 42.12 82 GLY A O 1
ATOM 636 N N . ASP A 1 83 ? 47.293 -5.086 -14.886 1.00 42.50 83 ASP A N 1
ATOM 637 C CA . ASP A 1 83 ? 48.404 -5.896 -15.404 1.00 42.50 83 ASP A CA 1
ATOM 638 C C . ASP A 1 83 ? 49.469 -6.397 -14.398 1.00 42.50 83 ASP A C 1
ATOM 640 O O . ASP A 1 83 ? 50.629 -5.993 -14.476 1.00 42.50 83 ASP A O 1
ATOM 644 N N . ASP A 1 84 ? 49.123 -7.332 -13.503 1.00 41.28 84 ASP A N 1
ATOM 645 C CA . ASP A 1 84 ? 50.115 -8.073 -12.704 1.00 41.28 84 ASP A CA 1
ATOM 646 C C . ASP A 1 84 ? 49.878 -9.600 -12.815 1.00 41.28 84 ASP A C 1
ATOM 648 O O . ASP A 1 84 ? 48.856 -10.113 -12.348 1.00 41.28 84 ASP A O 1
ATOM 652 N N . PRO A 1 85 ? 50.760 -10.367 -13.492 1.00 42.62 85 PRO A N 1
ATOM 653 C CA . PRO A 1 85 ? 50.466 -11.726 -13.958 1.00 42.62 85 PRO A CA 1
ATOM 654 C C . PRO A 1 85 ? 50.618 -12.849 -12.911 1.00 42.62 85 PRO A C 1
ATOM 656 O O . PRO A 1 85 ? 50.932 -13.981 -13.282 1.00 42.62 85 PRO A O 1
ATOM 659 N N . GLN A 1 86 ? 50.374 -12.614 -11.616 1.00 45.97 86 GLN A N 1
ATOM 660 C CA . GLN A 1 86 ? 50.428 -13.689 -10.609 1.00 45.97 86 GLN A CA 1
ATOM 661 C C . GLN A 1 86 ? 49.300 -13.653 -9.572 1.00 45.97 86 GLN A C 1
ATOM 663 O O . GLN A 1 86 ? 49.518 -13.275 -8.427 1.00 45.97 86 GLN A O 1
ATOM 668 N N . ILE A 1 87 ? 48.120 -14.179 -9.918 1.00 40.84 87 ILE A N 1
ATOM 669 C CA . ILE A 1 87 ? 47.171 -14.703 -8.920 1.00 40.84 87 ILE A CA 1
ATOM 670 C C . ILE A 1 87 ? 46.726 -16.101 -9.357 1.00 40.84 87 ILE A C 1
ATOM 672 O O . ILE A 1 87 ? 45.964 -16.276 -10.305 1.00 40.84 87 ILE A O 1
ATOM 676 N N . GLN A 1 88 ? 47.246 -17.114 -8.665 1.00 40.81 88 GLN A N 1
ATOM 677 C CA . GLN A 1 88 ? 46.813 -18.502 -8.801 1.00 40.81 88 GLN A CA 1
ATOM 678 C C . GLN A 1 88 ? 45.453 -18.670 -8.117 1.00 40.81 88 GLN A C 1
ATOM 680 O O . GLN A 1 88 ? 45.308 -18.415 -6.922 1.00 40.81 88 GLN A O 1
ATOM 685 N N . THR A 1 89 ? 44.459 -19.113 -8.881 1.00 37.81 89 THR A N 1
ATOM 686 C CA . THR A 1 89 ? 43.109 -19.428 -8.412 1.00 37.81 89 THR A CA 1
ATOM 687 C C . THR A 1 89 ? 43.157 -20.620 -7.453 1.00 37.81 89 THR A C 1
ATOM 689 O O . THR A 1 89 ? 43.186 -21.774 -7.877 1.00 37.81 89 THR A O 1
ATOM 692 N N . GLN A 1 90 ? 43.173 -20.367 -6.145 1.00 43.03 90 GLN A N 1
ATOM 693 C CA . GLN A 1 90 ? 42.896 -21.413 -5.165 1.00 43.03 90 GLN A CA 1
ATOM 694 C C . GLN A 1 90 ? 41.381 -21.597 -5.070 1.00 43.03 90 GLN A C 1
ATOM 696 O O . GLN A 1 90 ? 40.680 -20.813 -4.437 1.00 43.03 90 GLN A O 1
ATOM 701 N N . SER A 1 91 ? 40.883 -22.647 -5.720 1.00 47.97 91 SER A N 1
ATOM 702 C CA . SER A 1 91 ? 39.548 -23.193 -5.486 1.00 47.97 91 SER A CA 1
ATOM 703 C C . SER A 1 91 ? 39.537 -23.824 -4.088 1.00 47.97 91 SER A C 1
ATOM 705 O O . SER A 1 91 ? 39.843 -25.001 -3.921 1.00 47.97 91 SER A O 1
ATOM 707 N N . GLN A 1 92 ? 39.285 -23.016 -3.057 1.00 48.47 92 GLN A N 1
ATOM 708 C CA . GLN A 1 92 ? 38.939 -23.525 -1.735 1.00 48.47 92 GLN A CA 1
ATOM 709 C C . GLN A 1 92 ? 37.418 -23.651 -1.679 1.00 48.47 92 GLN A C 1
ATOM 711 O O . GLN A 1 92 ? 36.687 -22.668 -1.774 1.00 48.47 92 GLN A O 1
ATOM 716 N N . SER A 1 93 ? 36.948 -24.890 -1.574 1.00 46.66 93 SER A N 1
ATOM 717 C CA . SER A 1 93 ? 35.559 -25.252 -1.318 1.00 46.66 93 SER A CA 1
ATOM 718 C C . SER A 1 93 ? 35.149 -24.761 0.072 1.00 46.66 93 SER A C 1
ATOM 720 O O . SER A 1 93 ? 35.259 -25.491 1.058 1.00 46.66 93 SER A O 1
ATOM 722 N N . GLN A 1 94 ? 34.716 -23.505 0.155 1.00 48.94 94 GLN A N 1
ATOM 723 C CA . GLN A 1 94 ? 34.002 -22.986 1.314 1.00 48.94 94 GLN A CA 1
ATOM 724 C C . GLN A 1 94 ? 32.687 -23.783 1.442 1.00 48.94 94 GLN A C 1
ATOM 726 O O . GLN A 1 94 ? 32.001 -23.968 0.430 1.00 48.94 94 GLN A O 1
ATOM 731 N N . PRO A 1 95 ? 32.312 -24.285 2.634 1.00 42.22 95 PRO A N 1
ATOM 732 C CA . PRO A 1 95 ? 30.964 -24.805 2.843 1.00 42.22 95 PRO A CA 1
ATOM 733 C C . PRO A 1 95 ? 29.942 -23.717 2.479 1.00 42.22 95 PRO A C 1
ATOM 735 O O . PRO A 1 95 ? 30.248 -22.533 2.668 1.00 42.22 95 PRO A O 1
ATOM 738 N N . PRO A 1 96 ? 28.759 -24.087 1.945 1.00 44.97 96 PRO A N 1
ATOM 739 C CA . PRO A 1 96 ? 27.748 -23.105 1.582 1.00 44.97 96 PRO A CA 1
ATOM 740 C C . PRO A 1 96 ? 27.495 -22.200 2.793 1.00 44.97 96 PRO A C 1
ATOM 742 O O . PRO A 1 96 ? 27.400 -22.720 3.915 1.00 44.97 96 PRO A O 1
ATOM 745 N N . PRO A 1 97 ? 27.460 -20.869 2.602 1.00 50.38 97 PRO A N 1
ATOM 746 C CA . PRO A 1 97 ? 27.198 -19.956 3.699 1.00 50.38 97 PRO A CA 1
ATOM 747 C C . PRO A 1 97 ? 25.912 -20.392 4.413 1.00 50.38 97 PRO A C 1
ATOM 749 O O . PRO A 1 97 ? 24.985 -20.882 3.756 1.00 50.38 97 PRO A O 1
ATOM 752 N N . PRO A 1 98 ? 25.850 -20.282 5.753 1.00 58.19 98 PRO A N 1
ATOM 753 C CA . PRO A 1 98 ? 24.622 -20.581 6.473 1.00 58.19 98 PRO A CA 1
ATOM 754 C C . PRO A 1 98 ? 23.495 -19.764 5.845 1.00 58.19 98 PRO A C 1
ATOM 756 O O . PRO A 1 98 ? 23.695 -18.585 5.553 1.00 58.19 98 PRO A O 1
ATOM 759 N N . LEU A 1 99 ? 22.344 -20.401 5.608 1.00 56.22 99 LEU A N 1
ATOM 760 C CA . LEU A 1 99 ? 21.168 -19.725 5.068 1.00 56.22 99 LEU A CA 1
ATOM 761 C C . LEU A 1 99 ? 20.884 -18.512 5.956 1.00 56.22 99 LEU A C 1
ATOM 763 O O . LEU A 1 99 ? 20.491 -18.662 7.116 1.00 56.22 99 LEU A O 1
ATOM 767 N N . LEU A 1 100 ? 21.167 -17.320 5.432 1.00 55.84 100 LEU A N 1
ATOM 768 C CA . LEU A 1 100 ? 20.787 -16.078 6.083 1.00 55.84 100 LEU A CA 1
ATOM 769 C C . LEU A 1 100 ? 19.258 -16.099 6.241 1.00 55.84 100 LEU A C 1
ATOM 771 O O . LEU A 1 100 ? 18.574 -16.709 5.409 1.00 55.84 100 LEU A O 1
ATOM 775 N N . PRO A 1 101 ? 18.705 -15.511 7.318 1.00 61.03 101 PRO A N 1
ATOM 776 C CA . PRO A 1 101 ? 17.256 -15.393 7.440 1.00 61.03 101 PRO A CA 1
ATOM 777 C C . PRO A 1 101 ? 16.713 -14.767 6.157 1.00 61.03 101 PRO A C 1
ATOM 779 O O . PRO A 1 101 ? 17.353 -13.866 5.625 1.00 61.03 101 PRO A O 1
ATOM 782 N N . ALA A 1 102 ? 15.577 -15.260 5.656 1.00 70.81 102 ALA A N 1
ATOM 783 C CA . ALA A 1 102 ? 14.978 -14.753 4.427 1.00 70.81 102 ALA A CA 1
ATOM 784 C C . ALA A 1 102 ? 14.883 -13.221 4.490 1.00 70.81 102 ALA A C 1
ATOM 786 O O . ALA A 1 102 ? 14.129 -12.665 5.292 1.00 70.81 102 ALA A O 1
ATOM 787 N N . GLU A 1 103 ? 15.701 -12.546 3.687 1.00 80.19 103 GLU A N 1
ATOM 788 C CA . GLU A 1 103 ? 15.731 -11.094 3.634 1.00 80.19 103 GLU A CA 1
ATOM 789 C C . GLU A 1 103 ? 14.619 -10.625 2.697 1.00 80.19 103 GLU A C 1
ATOM 791 O O . GLU A 1 103 ? 14.333 -11.236 1.664 1.00 80.19 103 GLU A O 1
ATOM 796 N N . ALA A 1 104 ? 13.952 -9.538 3.064 1.00 86.94 104 ALA A N 1
ATOM 797 C CA . ALA A 1 104 ? 12.934 -8.925 2.230 1.00 86.94 104 ALA A CA 1
ATOM 798 C C . ALA A 1 104 ? 13.108 -7.411 2.251 1.00 86.94 104 ALA A C 1
ATOM 800 O O . ALA A 1 104 ? 13.357 -6.811 3.298 1.00 86.94 104 ALA A O 1
ATOM 801 N N . GLU A 1 105 ? 12.946 -6.784 1.092 1.00 89.56 105 GLU A N 1
ATOM 802 C CA . GLU A 1 105 ? 12.910 -5.332 0.984 1.00 89.56 105 GLU A CA 1
ATOM 803 C C . GLU A 1 105 ? 11.468 -4.820 1.018 1.00 89.56 105 GLU A C 1
ATOM 805 O O . GLU A 1 105 ? 10.549 -5.422 0.455 1.00 89.56 105 GLU A O 1
ATOM 810 N N . VAL A 1 106 ? 11.268 -3.661 1.650 1.00 93.25 106 VAL A N 1
ATOM 811 C CA . VAL A 1 106 ? 10.002 -2.931 1.554 1.00 93.25 106 VAL A CA 1
ATOM 812 C C . VAL A 1 106 ? 9.958 -2.195 0.216 1.00 93.25 106 VAL A C 1
ATOM 814 O O . VAL A 1 106 ? 10.832 -1.384 -0.101 1.00 93.25 106 VAL A O 1
ATOM 817 N N . LYS A 1 107 ? 8.907 -2.443 -0.563 1.00 91.62 107 LYS A N 1
ATOM 818 C CA . LYS A 1 107 ? 8.629 -1.801 -1.855 1.00 91.62 107 LYS A CA 1
ATOM 819 C C . LYS A 1 107 ? 7.238 -1.170 -1.868 1.00 91.62 107 LYS A C 1
ATOM 821 O O . LYS A 1 107 ? 6.451 -1.341 -0.942 1.00 91.62 107 LYS A O 1
ATOM 826 N N . CYS A 1 108 ? 6.947 -0.387 -2.909 1.00 93.25 108 CYS A N 1
ATOM 827 C CA . CYS A 1 108 ? 5.630 0.221 -3.160 1.00 93.25 108 CYS A CA 1
ATOM 828 C C . CYS A 1 108 ? 5.019 0.982 -1.965 1.00 93.25 108 CYS A C 1
ATOM 830 O O . CYS A 1 108 ? 3.799 1.042 -1.818 1.00 93.25 108 CYS A O 1
ATOM 832 N N . MET A 1 109 ? 5.862 1.570 -1.108 1.00 96.31 109 MET A N 1
ATOM 833 C CA . MET A 1 109 ? 5.398 2.289 0.073 1.00 96.31 109 MET A CA 1
ATOM 834 C C . MET A 1 109 ? 4.788 3.635 -0.318 1.00 96.31 109 MET A C 1
ATOM 836 O O . MET A 1 109 ? 5.475 4.531 -0.817 1.00 96.31 109 MET A O 1
ATOM 840 N N . PHE A 1 110 ? 3.492 3.793 -0.075 1.00 97.50 110 PHE A N 1
ATOM 841 C CA . PHE A 1 110 ? 2.751 4.992 -0.430 1.00 97.50 110 PHE A CA 1
ATOM 842 C C . PHE A 1 110 ? 1.627 5.260 0.565 1.00 97.50 110 PHE A C 1
ATOM 844 O O . PHE A 1 110 ? 0.916 4.362 0.995 1.00 97.50 110 PHE A O 1
ATOM 851 N N . VAL A 1 111 ? 1.425 6.528 0.900 1.00 97.88 111 VAL A N 1
ATOM 852 C CA . VAL A 1 111 ? 0.257 7.006 1.651 1.00 97.88 111 VAL A CA 1
ATOM 853 C C . VAL A 1 111 ? -0.306 8.164 0.857 1.00 97.88 111 VAL A C 1
ATOM 855 O O . VAL A 1 111 ? 0.474 9.001 0.409 1.00 97.88 111 VAL A O 1
ATOM 858 N N . VAL A 1 112 ? -1.618 8.266 0.666 1.00 96.44 112 VAL A N 1
ATOM 859 C CA . VAL A 1 112 ? -2.178 9.417 -0.059 1.00 96.44 112 VAL A CA 1
ATOM 860 C C . VAL A 1 112 ? -1.855 10.734 0.679 1.00 96.44 112 VAL A C 1
ATOM 862 O O . VAL A 1 112 ? -1.865 10.755 1.915 1.00 96.44 112 VAL A O 1
ATOM 865 N N . PRO A 1 113 ? -1.550 11.845 -0.024 1.00 95.69 113 PRO A N 1
ATOM 866 C CA . PRO A 1 113 ? -1.058 13.078 0.604 1.00 95.69 113 PRO A CA 1
ATOM 867 C C . PRO A 1 113 ? -1.916 13.605 1.762 1.00 95.69 113 PRO A C 1
ATOM 869 O O . PRO A 1 113 ? -1.375 14.027 2.782 1.00 95.69 113 PRO A O 1
ATOM 872 N N . GLU A 1 114 ? -3.243 13.509 1.640 1.00 93.69 114 GLU A N 1
ATOM 873 C CA . GLU A 1 114 ? -4.226 13.954 2.643 1.00 93.69 114 GLU A CA 1
ATOM 874 C C . GLU A 1 114 ? -4.033 13.315 4.034 1.00 93.69 114 GLU A C 1
ATOM 876 O O . GLU A 1 114 ? -4.374 13.924 5.054 1.00 93.69 114 GLU A O 1
ATOM 881 N N . PHE A 1 115 ? -3.458 12.108 4.090 1.00 93.81 115 PHE A N 1
ATOM 882 C CA . PHE A 1 115 ? -3.316 11.298 5.305 1.00 93.81 115 PHE A CA 1
ATOM 883 C C . PHE A 1 115 ? -1.866 11.197 5.812 1.00 93.81 115 PHE A C 1
ATOM 885 O O . PHE A 1 115 ? -1.592 10.491 6.783 1.00 93.81 115 PHE A O 1
ATOM 892 N N . ARG A 1 116 ? -0.923 11.928 5.206 1.00 94.25 116 ARG A N 1
ATOM 893 C CA . ARG A 1 116 ? 0.474 11.993 5.671 1.00 94.25 116 ARG A CA 1
ATOM 894 C C . ARG A 1 116 ? 0.620 12.913 6.886 1.00 94.25 116 ARG A C 1
ATOM 896 O O . ARG A 1 116 ? -0.153 13.852 7.070 1.00 94.25 116 ARG A O 1
ATOM 903 N N . GLY A 1 117 ? 1.631 12.645 7.716 1.00 88.88 117 GLY A N 1
ATOM 904 C CA . GLY A 1 117 ? 2.000 13.503 8.854 1.00 88.88 117 GLY A CA 1
ATOM 905 C C . GLY A 1 117 ? 0.945 13.602 9.962 1.00 88.88 117 GLY A C 1
ATOM 906 O O . GLY A 1 117 ? 1.000 14.514 10.785 1.00 88.88 117 GLY A O 1
ATOM 907 N N . LYS A 1 118 ? -0.043 12.701 9.983 1.00 84.62 118 LYS A N 1
ATOM 908 C CA . LYS A 1 118 ? -1.060 12.645 11.038 1.00 84.62 118 LYS A CA 1
ATOM 909 C C . LYS A 1 118 ? -0.493 11.956 12.283 1.00 84.62 118 LYS A C 1
ATOM 911 O O . LYS A 1 118 ? 0.409 11.130 12.186 1.00 84.62 118 LYS A O 1
ATOM 916 N N . ARG A 1 119 ? -1.056 12.278 13.455 1.00 78.88 119 ARG A N 1
ATOM 917 C CA . ARG A 1 119 ? -0.635 11.722 14.757 1.00 78.88 119 ARG A CA 1
ATOM 918 C C . ARG A 1 119 ? -0.710 10.189 14.806 1.00 78.88 119 ARG A C 1
ATOM 920 O O . ARG A 1 119 ? 0.120 9.573 15.461 1.00 78.88 119 ARG A O 1
ATOM 927 N N . LEU A 1 120 ? -1.692 9.596 14.126 1.00 74.50 120 LEU A N 1
ATOM 928 C CA . LEU A 1 120 ? -1.776 8.155 13.888 1.00 74.50 120 LEU A CA 1
ATOM 929 C C . LEU A 1 120 ? -1.165 7.890 12.503 1.00 74.50 120 LEU A C 1
ATOM 931 O O . LEU A 1 120 ? -1.750 8.254 11.482 1.00 74.50 120 LEU A O 1
ATOM 935 N N . GLY A 1 121 ? 0.066 7.383 12.472 1.00 89.50 121 GLY A N 1
ATOM 936 C CA . GLY A 1 121 ? 0.852 7.285 11.244 1.00 89.50 121 GLY A CA 1
ATOM 937 C C . GLY A 1 121 ? 0.442 6.088 10.389 1.00 89.50 121 GLY A C 1
ATOM 938 O O . GLY A 1 121 ? 0.819 4.967 10.705 1.00 89.50 121 GLY A O 1
ATOM 939 N N . ILE A 1 122 ? -0.253 6.323 9.269 1.00 95.69 122 ILE A N 1
ATOM 940 C CA . ILE A 1 122 ? -0.643 5.263 8.313 1.00 95.69 122 ILE A CA 1
ATOM 941 C C . ILE A 1 122 ? 0.567 4.444 7.859 1.00 95.69 122 ILE A C 1
ATOM 943 O O . ILE A 1 122 ? 0.504 3.222 7.804 1.00 95.69 122 ILE A O 1
ATOM 947 N N . ALA A 1 123 ? 1.688 5.115 7.585 1.00 96.06 123 ALA A N 1
ATOM 948 C CA . ALA A 1 123 ? 2.919 4.445 7.188 1.00 96.06 123 ALA A CA 1
ATOM 949 C C . ALA A 1 123 ? 3.439 3.494 8.276 1.00 96.06 123 ALA A C 1
ATOM 951 O O . ALA A 1 123 ? 3.851 2.385 7.965 1.00 96.06 123 ALA A O 1
ATOM 952 N N . SER A 1 124 ? 3.385 3.908 9.543 1.00 95.44 124 SER A N 1
ATOM 953 C CA . SER A 1 124 ? 3.815 3.081 10.672 1.00 95.44 124 SER A CA 1
ATOM 954 C C . SER A 1 124 ? 2.938 1.841 10.826 1.00 95.44 124 SER A C 1
ATOM 956 O O . SER A 1 124 ? 3.475 0.755 10.976 1.00 95.44 124 SER A O 1
ATOM 958 N N . VAL A 1 125 ? 1.614 1.988 10.699 1.00 96.06 125 VAL A N 1
ATOM 959 C CA . VAL A 1 125 ? 0.670 0.857 10.772 1.00 96.06 125 VAL A CA 1
ATOM 960 C C . VAL A 1 125 ? 0.896 -0.138 9.628 1.00 96.06 125 VAL A C 1
ATOM 962 O O . VAL A 1 125 ? 0.864 -1.345 9.836 1.00 96.06 125 VAL A O 1
ATOM 965 N N . ILE A 1 126 ? 1.165 0.353 8.414 1.00 97.62 126 ILE A N 1
ATOM 966 C CA . ILE A 1 126 ? 1.510 -0.512 7.275 1.00 97.62 126 ILE A CA 1
ATOM 967 C C . ILE A 1 126 ? 2.841 -1.233 7.523 1.00 97.62 126 ILE A C 1
ATOM 969 O O . ILE A 1 126 ? 2.936 -2.426 7.260 1.00 97.62 126 ILE A O 1
ATOM 973 N N . LEU A 1 127 ? 3.865 -0.532 8.022 1.00 96.50 127 LEU A N 1
ATOM 974 C CA . LEU A 1 127 ? 5.176 -1.126 8.305 1.00 96.50 127 LEU A CA 1
ATOM 975 C C . LEU A 1 127 ? 5.106 -2.194 9.399 1.00 96.50 127 LEU A C 1
ATOM 977 O O . LEU A 1 127 ? 5.779 -3.211 9.280 1.00 96.50 127 LEU A O 1
ATOM 981 N N . GLU A 1 128 ? 4.287 -1.983 10.427 1.00 96.19 128 GLU A N 1
ATOM 982 C CA . GLU A 1 128 ? 4.027 -2.976 11.471 1.00 96.19 128 GLU A CA 1
ATOM 983 C C . GLU A 1 128 ? 3.385 -4.239 10.880 1.00 96.19 128 GLU A C 1
ATOM 985 O O . GLU A 1 128 ? 3.918 -5.331 11.056 1.00 96.19 128 GLU A O 1
ATOM 990 N N . ALA A 1 129 ? 2.344 -4.090 10.055 1.00 96.38 129 ALA A N 1
ATOM 991 C CA . ALA A 1 129 ? 1.713 -5.220 9.369 1.00 96.38 129 ALA A CA 1
ATOM 992 C C . ALA A 1 129 ? 2.670 -5.954 8.404 1.00 96.38 129 ALA A C 1
ATOM 994 O O . ALA A 1 129 ? 2.666 -7.182 8.324 1.00 96.38 129 ALA A O 1
ATOM 995 N N . LEU A 1 130 ? 3.522 -5.222 7.676 1.00 95.62 130 LEU A N 1
ATOM 996 C CA . LEU A 1 130 ? 4.557 -5.824 6.827 1.00 95.62 130 LEU A CA 1
ATOM 997 C C . LEU A 1 130 ? 5.592 -6.580 7.667 1.00 95.62 130 LEU A C 1
ATOM 999 O O . LEU A 1 130 ? 6.017 -7.665 7.287 1.00 95.62 130 LEU A O 1
ATOM 1003 N N . HIS A 1 131 ? 5.987 -6.040 8.817 1.00 94.12 131 HIS A N 1
ATOM 1004 C CA . HIS A 1 131 ? 6.924 -6.703 9.716 1.00 94.12 131 HIS A CA 1
ATOM 1005 C C . HIS A 1 131 ? 6.356 -8.018 10.265 1.00 94.12 131 HIS A C 1
ATOM 1007 O O . HIS A 1 131 ? 7.032 -9.044 10.209 1.00 94.12 131 HIS A O 1
ATOM 1013 N N . GLU A 1 132 ? 5.102 -8.017 10.719 1.00 93.44 132 GLU A N 1
ATOM 1014 C CA . GLU A 1 132 ? 4.397 -9.231 11.152 1.00 93.44 132 GLU A CA 1
ATOM 1015 C C . GLU A 1 132 ? 4.326 -10.276 10.028 1.00 93.44 132 GLU A C 1
ATOM 1017 O O . GLU A 1 132 ? 4.567 -11.469 10.244 1.00 93.44 132 GLU A O 1
ATOM 1022 N N . ARG A 1 133 ? 4.071 -9.829 8.791 1.00 90.75 133 ARG A N 1
ATOM 1023 C CA . ARG A 1 133 ? 4.032 -10.714 7.623 1.00 90.75 133 ARG A CA 1
ATOM 1024 C C . ARG A 1 133 ? 5.399 -11.301 7.273 1.00 90.75 133 ARG A C 1
ATOM 1026 O O . ARG A 1 133 ? 5.451 -12.466 6.883 1.00 90.75 133 ARG A O 1
ATOM 1033 N N . ALA A 1 134 ? 6.477 -10.534 7.439 1.00 89.69 134 ALA A N 1
ATOM 1034 C CA . ALA A 1 134 ? 7.851 -10.990 7.217 1.00 89.69 134 ALA A CA 1
ATOM 1035 C C . ALA A 1 134 ? 8.300 -12.031 8.256 1.00 89.69 134 ALA A C 1
ATOM 1037 O O . ALA A 1 134 ? 9.066 -12.931 7.931 1.00 89.69 134 ALA A O 1
ATOM 1038 N N . GLN A 1 135 ? 7.813 -11.931 9.497 1.00 86.12 135 GLN A N 1
ATOM 1039 C CA . GLN A 1 135 ? 8.095 -12.921 10.543 1.00 86.12 135 GLN A CA 1
ATOM 1040 C C . GLN A 1 135 ? 7.289 -14.220 10.389 1.00 86.12 135 GLN A C 1
ATOM 1042 O O . GLN A 1 135 ? 7.619 -15.231 11.010 1.00 86.12 135 GLN A O 1
ATOM 1047 N N . SER A 1 136 ? 6.222 -14.205 9.590 1.00 78.88 136 SER A N 1
ATOM 1048 C CA . SER A 1 136 ? 5.348 -15.363 9.416 1.00 78.88 136 SER A CA 1
ATOM 1049 C C . SER A 1 136 ? 5.986 -16.379 8.455 1.00 78.88 136 SER A C 1
ATOM 1051 O O . SER A 1 136 ? 6.345 -16.001 7.346 1.00 78.88 136 SER A O 1
ATOM 1053 N N . PRO A 1 137 ? 6.085 -17.676 8.802 1.00 58.31 137 PRO A N 1
ATOM 1054 C CA . PRO A 1 137 ? 6.831 -18.686 8.030 1.00 58.31 137 PRO A CA 1
ATOM 1055 C C . PRO A 1 137 ? 6.248 -19.034 6.641 1.00 58.31 137 PRO A C 1
ATOM 1057 O O . PRO A 1 137 ? 6.793 -19.875 5.936 1.00 58.31 137 PRO A O 1
ATOM 1060 N N . GLU A 1 138 ? 5.165 -18.383 6.215 1.00 54.47 138 GLU A N 1
ATOM 1061 C CA . GLU A 1 138 ? 4.460 -18.629 4.947 1.00 54.47 138 GLU A CA 1
ATOM 1062 C C . GLU A 1 138 ? 5.055 -17.851 3.750 1.00 54.47 138 GLU A C 1
ATOM 1064 O O . GLU A 1 138 ? 4.433 -17.738 2.701 1.00 54.47 138 GLU A O 1
ATOM 1069 N N . VAL A 1 139 ? 6.242 -17.250 3.891 1.00 51.03 139 VAL A N 1
ATOM 1070 C CA . VAL A 1 139 ? 6.915 -16.503 2.804 1.00 51.03 139 VAL A CA 1
ATOM 1071 C C . VAL A 1 139 ? 7.772 -17.393 1.885 1.00 51.03 139 VAL A C 1
ATOM 1073 O O . VAL A 1 139 ? 8.324 -16.893 0.911 1.00 51.03 139 VAL A O 1
ATOM 1076 N N . ALA A 1 140 ? 7.885 -18.695 2.173 1.00 40.75 140 ALA A N 1
ATOM 1077 C CA . ALA A 1 140 ? 8.792 -19.611 1.470 1.00 40.75 140 ALA A CA 1
ATOM 1078 C C . ALA A 1 140 ? 8.149 -20.455 0.344 1.00 40.75 140 ALA A C 1
ATOM 1080 O O . ALA A 1 140 ? 8.879 -21.077 -0.418 1.00 40.75 140 ALA A O 1
ATOM 1081 N N . GLU A 1 141 ? 6.817 -20.484 0.206 1.00 31.41 141 GLU A N 1
ATOM 1082 C CA . GLU A 1 141 ? 6.100 -21.489 -0.616 1.00 31.41 141 GLU A CA 1
ATOM 1083 C C . GLU A 1 141 ? 5.037 -20.865 -1.549 1.00 31.41 141 GLU A C 1
ATOM 1085 O O . GLU A 1 141 ? 3.935 -21.382 -1.706 1.00 31.41 141 GLU A O 1
ATOM 1090 N N . ALA A 1 142 ? 5.325 -19.720 -2.171 1.00 34.22 142 ALA A N 1
ATOM 1091 C CA . ALA A 1 142 ? 4.450 -19.131 -3.193 1.00 34.22 142 ALA A CA 1
ATOM 1092 C C . ALA A 1 142 ? 5.170 -19.085 -4.547 1.00 34.22 142 ALA A C 1
ATOM 1094 O O . ALA A 1 142 ? 5.498 -18.023 -5.064 1.00 34.22 142 ALA A O 1
ATOM 1095 N N . GLY A 1 143 ? 5.451 -20.268 -5.094 1.00 33.28 143 GLY A N 1
ATOM 1096 C CA . GLY A 1 143 ? 6.099 -20.444 -6.391 1.00 33.28 143 GLY A CA 1
ATOM 1097 C C . GLY A 1 143 ? 6.076 -21.905 -6.838 1.00 33.28 143 GLY A C 1
ATOM 1098 O O . GLY A 1 143 ? 7.121 -22.549 -6.856 1.00 33.28 143 GLY A O 1
ATOM 1099 N N . VAL A 1 144 ? 4.887 -22.424 -7.168 1.00 30.98 144 VAL A N 1
ATOM 1100 C CA . VAL A 1 144 ? 4.688 -23.692 -7.900 1.00 30.98 144 VAL A CA 1
ATOM 1101 C C . VAL A 1 144 ? 3.800 -23.435 -9.106 1.00 30.98 144 VAL A C 1
ATOM 1103 O O . VAL A 1 144 ? 2.751 -22.776 -8.921 1.00 30.98 144 VAL A O 1
#

Foldseek 3Di:
DDWDKDKDWDQCPPPLNVVLLVVVLVVCCVVVVHSDPDPDDDDDNQQWLTKMFMDTPNDTFWIKTKGWDDCPPPPPPPPPDPDDPDDDDDPDPDPDPPPDQTDIDMPSTDGHPVQPPDPPHPSVVNVVVVVVVSPDPPSPPPDD

Nearest PDB structures (foldseek):
  5z6n-assembly1_B  TM=6.487E-01  e=1.133E-02  Escherichia coli K-12
  1xeb-assembly5_E  TM=6.533E-01  e=2.648E-01  Pseudomonas aeruginosa
  2g0b-assembly1_A  TM=5.456E-01 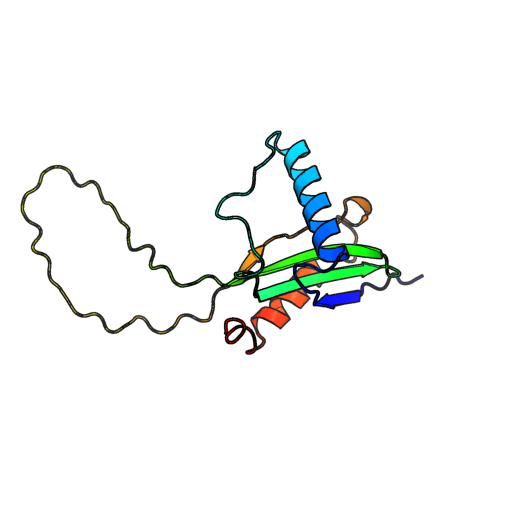 e=1.404E+00  uncultured bacterium
  2g0b-assembly11_D  TM=5.459E-01  e=2.947E+00  uncultured bacterium
  2g0b-assembly10_B  TM=5.833E-01  e=5.816E+00  uncultured bacterium

Sequence (144 aa):
MVTTIQVLDRPWDHPDSIMLRHAQRSELAVRYNTPDSEYGPKPTKDDVTAFIVAYIDAKPVGCGALRALSNVDDNNNTTVIGDDPQIQTQSQSQPPPPLLPAEAEVKCMFVVPEFRGKRLGIASVILEALHERAQSPEVAEAGV